Protein AF-A0A1B8P5K5-F1 (afdb_monomer_lite)

Structure (mmCIF, N/CA/C/O backbone):
data_AF-A0A1B8P5K5-F1
#
_entry.id   AF-A0A1B8P5K5-F1
#
loop_
_atom_site.group_PDB
_atom_site.id
_atom_site.type_symbol
_atom_site.label_atom_id
_atom_site.label_alt_id
_atom_site.label_comp_id
_atom_site.label_asym_id
_atom_site.label_entity_id
_atom_site.label_seq_id
_atom_site.pdbx_PDB_ins_code
_atom_site.Cartn_x
_atom_site.Cartn_y
_atom_site.Cartn_z
_atom_site.occupancy
_atom_site.B_iso_or_equiv
_atom_site.auth_seq_id
_atom_site.auth_comp_id
_atom_site.auth_asym_id
_atom_site.auth_atom_id
_atom_site.pdbx_PDB_model_num
ATOM 1 N N . MET A 1 1 ? 10.965 11.030 -23.828 1.00 42.84 1 MET A N 1
ATOM 2 C CA . MET A 1 1 ? 12.343 11.255 -23.326 1.00 42.84 1 MET A CA 1
ATOM 3 C C . MET A 1 1 ? 12.368 11.739 -21.861 1.00 42.84 1 MET A C 1
ATOM 5 O O . MET A 1 1 ? 13.246 12.505 -21.506 1.00 42.84 1 MET A O 1
ATOM 9 N N . LEU A 1 2 ? 11.453 11.291 -20.982 1.00 47.81 2 LEU A N 1
ATOM 10 C CA . LEU A 1 2 ? 11.391 11.723 -19.564 1.00 47.81 2 LEU A CA 1
ATOM 11 C C . LEU A 1 2 ? 11.764 10.615 -18.556 1.00 47.81 2 LEU A C 1
ATOM 13 O O . LEU A 1 2 ? 11.571 10.790 -17.361 1.00 47.81 2 LEU A O 1
ATOM 17 N N . TRP A 1 3 ? 12.292 9.477 -19.017 1.00 56.47 3 TRP A N 1
ATOM 18 C CA . TRP A 1 3 ? 12.615 8.328 -18.156 1.00 56.47 3 TRP A CA 1
ATO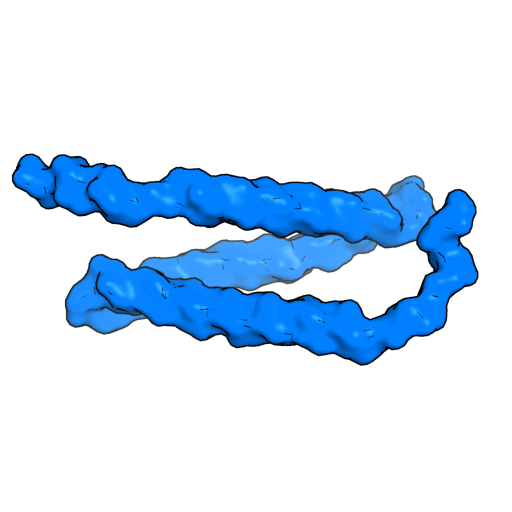M 19 C C . TRP A 1 3 ? 14.122 8.115 -17.921 1.00 56.47 3 TRP A C 1
ATOM 21 O O . TRP A 1 3 ? 14.505 7.290 -17.101 1.00 56.47 3 TRP A O 1
ATOM 31 N N . HIS A 1 4 ? 14.990 8.864 -18.609 1.00 53.50 4 HIS A N 1
ATOM 32 C CA . HIS A 1 4 ? 16.438 8.613 -18.627 1.00 53.50 4 HIS A CA 1
ATOM 33 C C . HIS A 1 4 ? 17.264 9.384 -17.587 1.00 53.50 4 HIS A C 1
ATOM 35 O O . HIS A 1 4 ? 18.484 9.264 -17.587 1.00 53.50 4 HIS A O 1
ATOM 41 N N . THR A 1 5 ? 16.645 10.140 -16.682 1.00 57.81 5 THR A N 1
ATOM 42 C CA . THR A 1 5 ? 17.371 10.822 -15.595 1.00 57.81 5 THR A CA 1
ATOM 43 C C . THR A 1 5 ? 16.835 10.376 -14.234 1.00 57.81 5 THR A C 1
ATOM 45 O O . THR A 1 5 ? 15.964 11.050 -13.678 1.00 57.81 5 THR A O 1
ATOM 48 N N . PRO A 1 6 ? 17.321 9.249 -13.675 1.00 57.91 6 PRO A N 1
ATOM 49 C CA . PRO A 1 6 ? 16.876 8.743 -12.381 1.00 57.91 6 PRO A CA 1
ATOM 50 C C . PRO A 1 6 ? 17.629 9.355 -11.183 1.00 57.91 6 PRO A C 1
ATOM 52 O O . PRO A 1 6 ? 17.625 8.770 -10.107 1.00 57.91 6 PRO A O 1
ATOM 55 N N . ASP A 1 7 ? 18.211 10.552 -11.313 1.00 59.25 7 ASP A N 1
ATOM 56 C CA . ASP A 1 7 ? 18.905 11.240 -10.205 1.00 59.25 7 ASP A CA 1
ATOM 57 C C . ASP A 1 7 ? 17.976 12.162 -9.391 1.00 59.25 7 ASP A C 1
ATOM 59 O O . ASP A 1 7 ? 18.409 13.037 -8.638 1.00 59.25 7 ASP A O 1
ATOM 63 N N . SER A 1 8 ? 16.662 11.964 -9.517 1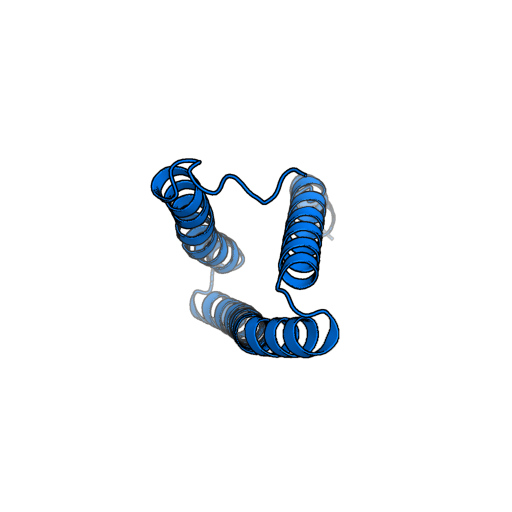.00 61.44 8 SER A N 1
ATOM 64 C CA . SER A 1 8 ? 15.685 12.584 -8.623 1.00 61.44 8 SER A CA 1
ATOM 65 C C . SER A 1 8 ? 15.764 11.863 -7.282 1.00 61.44 8 SER A C 1
ATOM 67 O O . SER A 1 8 ? 15.224 10.768 -7.174 1.00 61.44 8 SER A O 1
ATOM 69 N N . SER A 1 9 ? 16.480 12.450 -6.311 1.00 72.69 9 SER A N 1
ATOM 70 C CA . SER A 1 9 ? 16.707 11.956 -4.938 1.00 72.69 9 SER A CA 1
ATOM 71 C C . SER A 1 9 ? 15.821 10.752 -4.569 1.00 72.69 9 SER A C 1
ATOM 73 O O . SER A 1 9 ? 14.678 10.946 -4.137 1.00 72.69 9 SER A O 1
ATOM 75 N N . PRO A 1 10 ? 16.296 9.503 -4.759 1.00 79.00 10 PRO A N 1
ATOM 76 C CA . PRO A 1 10 ? 15.469 8.309 -4.565 1.00 79.00 10 PRO A CA 1
ATOM 77 C C . PRO A 1 10 ? 14.915 8.245 -3.140 1.00 79.00 10 PRO A C 1
ATOM 79 O O . PRO A 1 10 ? 13.799 7.772 -2.924 1.00 79.00 10 PRO A O 1
ATOM 82 N N . TRP A 1 11 ? 15.657 8.816 -2.188 1.00 85.12 11 TRP A N 1
ATOM 83 C CA . TRP A 1 11 ? 15.261 9.014 -0.801 1.00 85.12 11 TRP A CA 1
ATOM 84 C C . TRP A 1 11 ? 13.999 9.853 -0.647 1.00 85.12 11 TRP A C 1
ATOM 86 O O . TRP A 1 11 ? 13.154 9.514 0.171 1.00 85.12 11 TRP A O 1
ATOM 96 N N . PHE A 1 12 ? 13.826 10.921 -1.427 1.00 84.19 12 PHE A N 1
ATOM 97 C CA . PHE A 1 12 ? 12.640 11.771 -1.333 1.00 84.19 12 PHE A CA 1
ATOM 98 C C . PHE A 1 12 ? 11.372 11.004 -1.718 1.00 84.19 12 PHE A C 1
ATOM 100 O O . PHE A 1 12 ? 10.400 10.985 -0.964 1.00 84.19 12 PHE A O 1
ATOM 107 N N . ILE A 1 13 ? 11.405 10.309 -2.859 1.00 83.44 13 ILE A N 1
ATOM 108 C CA . ILE A 1 13 ? 10.257 9.550 -3.371 1.00 83.44 13 ILE A CA 1
ATOM 109 C C . ILE A 1 13 ? 9.948 8.357 -2.458 1.00 83.44 13 ILE A C 1
ATOM 111 O O . ILE A 1 13 ? 8.792 8.146 -2.095 1.00 83.44 13 ILE A O 1
ATOM 115 N N . THR A 1 14 ? 10.967 7.603 -2.035 1.00 85.75 14 THR A N 1
ATOM 116 C CA . THR A 1 14 ? 10.768 6.475 -1.106 1.00 85.75 14 THR A CA 1
ATOM 117 C C . THR A 1 14 ? 10.313 6.924 0.276 1.00 85.75 14 THR A C 1
ATOM 119 O O . THR A 1 14 ? 9.481 6.246 0.870 1.00 85.75 14 THR A O 1
ATOM 122 N N . THR A 1 15 ? 10.769 8.077 0.772 1.00 89.06 15 THR A N 1
ATOM 123 C CA . THR A 1 15 ? 10.277 8.645 2.038 1.00 89.06 15 THR A CA 1
ATOM 124 C C . THR A 1 15 ? 8.815 9.053 1.918 1.00 89.06 15 THR A C 1
ATOM 126 O O . THR A 1 15 ? 8.019 8.715 2.788 1.00 89.06 15 THR A O 1
ATOM 129 N N . LEU A 1 16 ? 8.431 9.729 0.832 1.00 86.62 16 LEU A N 1
ATOM 130 C CA . LEU A 1 16 ? 7.043 10.131 0.608 1.00 86.62 16 LEU A CA 1
ATOM 131 C C . LEU A 1 16 ? 6.112 8.912 0.506 1.00 86.62 16 LEU A C 1
ATOM 133 O O . LEU A 1 16 ? 5.059 8.882 1.144 1.00 86.62 16 LEU A O 1
ATOM 137 N N . 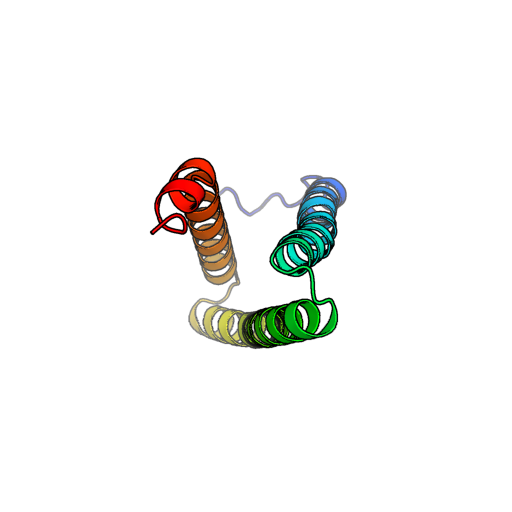LEU A 1 17 ? 6.531 7.880 -0.234 1.00 84.94 17 LEU A N 1
ATOM 138 C CA . LEU A 1 17 ? 5.826 6.599 -0.294 1.00 84.94 17 LEU A CA 1
ATOM 139 C C . LEU A 1 17 ? 5.767 5.920 1.078 1.00 84.94 17 LEU A C 1
ATOM 141 O O . LEU A 1 17 ? 4.712 5.425 1.463 1.00 84.94 17 LEU A O 1
ATOM 145 N N . GLY A 1 18 ? 6.868 5.928 1.831 1.00 86.75 18 GLY A N 1
ATOM 146 C CA . GLY A 1 18 ? 6.955 5.349 3.170 1.00 86.75 18 GLY A CA 1
ATOM 147 C C . GLY A 1 18 ? 6.025 6.028 4.173 1.00 86.75 18 GLY A C 1
ATOM 148 O O . GLY A 1 18 ? 5.358 5.341 4.939 1.00 86.75 18 GLY A O 1
ATOM 149 N N . ILE A 1 19 ? 5.910 7.357 4.128 1.00 88.38 19 ILE A N 1
ATOM 150 C CA . ILE A 1 19 ? 4.963 8.118 4.954 1.00 88.38 19 ILE A CA 1
ATOM 151 C C . ILE A 1 19 ? 3.523 7.759 4.578 1.00 88.38 19 ILE A C 1
ATOM 153 O O . ILE A 1 19 ? 2.710 7.493 5.461 1.00 88.38 19 ILE A O 1
ATOM 157 N N . GLY A 1 20 ? 3.206 7.711 3.280 1.00 84.12 20 GLY A N 1
ATOM 158 C CA . GLY A 1 20 ? 1.871 7.344 2.808 1.00 84.12 20 GLY A CA 1
ATOM 159 C C . GLY A 1 20 ? 1.476 5.927 3.229 1.00 84.12 20 GLY A C 1
ATOM 160 O O . GLY A 1 20 ? 0.439 5.733 3.859 1.00 84.12 20 GLY A O 1
ATOM 161 N N . LEU A 1 21 ? 2.328 4.941 2.942 1.00 82.56 21 LEU A N 1
ATOM 162 C CA . LEU A 1 21 ? 2.093 3.536 3.285 1.00 82.56 21 LEU A CA 1
ATOM 163 C C . LEU A 1 21 ? 2.070 3.308 4.804 1.00 82.56 21 LEU A C 1
ATOM 165 O O . LEU A 1 21 ? 1.188 2.616 5.309 1.00 82.56 21 LEU A O 1
ATOM 169 N N . GLY A 1 22 ? 3.009 3.913 5.534 1.00 85.00 22 GLY A N 1
ATOM 170 C CA . GLY A 1 22 ? 3.130 3.779 6.985 1.00 85.00 22 GLY A CA 1
ATOM 171 C C . GLY A 1 22 ? 2.019 4.485 7.759 1.00 85.00 22 GLY A C 1
ATOM 172 O O . GLY A 1 22 ? 1.654 4.023 8.834 1.00 85.00 22 GLY A O 1
ATOM 173 N N . GLY A 1 23 ? 1.460 5.573 7.221 1.00 86.00 23 GLY A N 1
ATOM 174 C CA . GLY A 1 23 ? 0.341 6.295 7.825 1.00 86.00 23 GLY A CA 1
ATOM 175 C C . GLY A 1 23 ? -1.017 5.658 7.530 1.00 86.00 23 GLY A C 1
ATOM 176 O O . GLY A 1 23 ? -1.834 5.514 8.437 1.00 86.00 23 GLY A O 1
ATOM 177 N N . LEU A 1 24 ? -1.260 5.236 6.284 1.00 84.19 24 LEU A N 1
ATOM 178 C CA . LEU A 1 24 ? -2.553 4.671 5.873 1.00 84.19 24 LEU A CA 1
ATOM 179 C C . LEU A 1 24 ? -2.906 3.386 6.628 1.00 84.19 24 LEU A C 1
ATOM 181 O O . LEU A 1 24 ? -4.071 3.176 6.949 1.00 84.19 24 LEU A O 1
ATOM 185 N N . PHE A 1 25 ? -1.911 2.560 6.944 1.00 84.62 25 PHE A N 1
ATOM 186 C CA . PHE A 1 25 ? -2.111 1.293 7.640 1.00 84.62 25 PHE A CA 1
ATOM 187 C C . PHE A 1 25 ? -2.716 1.437 9.056 1.00 84.62 25 PHE A C 1
ATOM 189 O O . PHE A 1 25 ? -3.783 0.880 9.310 1.00 84.62 25 PHE A O 1
ATOM 196 N N . PRO A 1 26 ? -2.117 2.181 10.007 1.00 86.50 26 PRO A N 1
ATOM 197 C CA . PRO A 1 26 ? -2.726 2.380 11.319 1.00 86.50 26 PRO A CA 1
ATOM 198 C C . PRO A 1 26 ? -4.035 3.175 11.236 1.00 86.50 26 PRO A C 1
ATOM 200 O O . PRO A 1 26 ? -4.956 2.886 11.995 1.00 86.50 26 PRO A O 1
ATOM 203 N N . LEU A 1 27 ? -4.161 4.125 10.301 1.00 87.19 27 LEU A N 1
ATOM 204 C CA . LEU A 1 27 ? -5.415 4.851 10.068 1.00 87.19 27 LEU A CA 1
ATOM 205 C C . LEU A 1 27 ? -6.555 3.906 9.662 1.00 87.19 27 LEU A C 1
ATOM 207 O O . LEU A 1 27 ? -7.651 4.023 10.205 1.00 87.19 27 LEU A O 1
ATOM 211 N N . SER A 1 28 ? -6.310 2.938 8.772 1.00 82.75 28 SER A N 1
ATOM 212 C CA . SER A 1 28 ? -7.336 1.965 8.375 1.00 82.75 28 SER A CA 1
ATOM 213 C C . SER A 1 28 ? -7.727 1.026 9.517 1.00 82.75 28 SER A C 1
ATOM 215 O O . SER A 1 28 ? -8.902 0.674 9.636 1.00 82.75 28 SER A O 1
ATOM 217 N N . LEU A 1 29 ? -6.772 0.654 10.379 1.00 85.31 29 LEU A N 1
ATOM 218 C CA . LEU A 1 29 ? -7.059 -0.114 11.594 1.00 85.31 29 LEU A CA 1
ATOM 219 C C . LEU A 1 29 ? -7.927 0.696 12.563 1.00 85.31 29 LEU A C 1
ATOM 221 O O . LEU A 1 29 ? -8.960 0.202 12.998 1.00 85.31 29 LEU A O 1
ATOM 225 N N . ILE A 1 30 ? -7.561 1.948 12.854 1.00 87.19 30 ILE A N 1
ATOM 226 C CA . ILE A 1 30 ? -8.325 2.822 13.758 1.00 87.19 30 ILE A CA 1
ATOM 227 C C . ILE A 1 30 ? -9.754 3.017 13.243 1.00 87.19 30 ILE A C 1
ATOM 229 O O . ILE A 1 30 ? -10.695 2.804 13.997 1.00 87.19 30 ILE A O 1
ATOM 233 N N . VAL A 1 31 ? -9.931 3.352 11.961 1.00 83.94 31 VAL A N 1
ATOM 234 C CA . VAL A 1 31 ? -11.260 3.579 11.358 1.00 83.94 31 VAL A CA 1
ATOM 235 C C . VAL A 1 31 ? -12.142 2.326 11.399 1.00 83.94 31 VAL A C 1
ATOM 237 O O . VAL A 1 31 ? -13.354 2.430 11.599 1.00 83.94 31 VAL A O 1
ATOM 240 N N . SER A 1 32 ? -11.552 1.142 11.214 1.00 81.06 32 SER A N 1
ATOM 241 C CA . SER A 1 32 ? -12.291 -0.126 11.282 1.00 81.06 32 SER A CA 1
ATOM 242 C C . SER A 1 32 ? -12.644 -0.500 12.722 1.00 81.06 32 SER A C 1
ATOM 244 O O . SER A 1 32 ? -13.739 -0.994 12.980 1.00 81.06 32 SER A O 1
ATOM 246 N N . MET A 1 33 ? -11.745 -0.227 13.673 1.00 81.69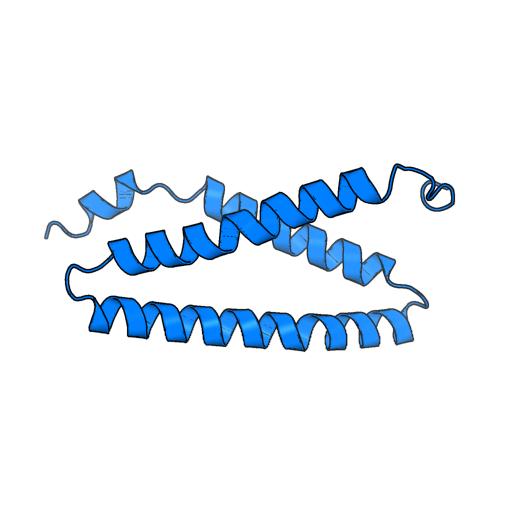 33 MET A N 1
ATOM 247 C CA . MET A 1 33 ? -11.985 -0.472 15.095 1.00 81.69 33 MET A CA 1
ATOM 248 C C . MET A 1 33 ? -13.016 0.491 15.700 1.00 81.69 33 MET A C 1
ATOM 250 O O . MET A 1 33 ? -13.777 0.088 16.571 1.00 81.69 33 MET A O 1
ATOM 254 N N . ASP A 1 34 ? -13.078 1.733 15.217 1.00 82.94 34 ASP A N 1
ATOM 255 C CA . ASP A 1 34 ? -14.013 2.763 15.695 1.00 82.94 34 ASP A CA 1
ATOM 256 C C . ASP A 1 34 ? -15.473 2.506 15.261 1.00 82.94 34 ASP A C 1
ATOM 258 O O . ASP A 1 34 ? -16.408 3.102 15.787 1.00 82.94 34 ASP A O 1
ATOM 262 N N . HIS A 1 35 ? -15.702 1.581 14.320 1.00 73.75 35 HIS A N 1
ATOM 263 C CA . HIS A 1 35 ? -17.036 1.288 13.785 1.00 73.75 35 HIS A CA 1
ATOM 264 C C . HIS A 1 35 ? -17.966 0.533 14.749 1.00 73.75 35 HIS A C 1
ATOM 266 O O . HIS A 1 35 ? -19.181 0.555 14.548 1.00 73.75 35 HIS A O 1
ATOM 272 N N . HIS A 1 36 ? -17.443 -0.163 15.765 1.00 71.75 36 HIS A N 1
ATOM 273 C CA . HIS A 1 36 ? -18.263 -0.950 16.689 1.00 71.75 36 HIS A CA 1
ATOM 274 C C . HIS A 1 36 ? -17.706 -0.905 18.122 1.00 71.75 36 HIS A C 1
ATOM 276 O O . HIS A 1 36 ? -16.514 -1.122 18.313 1.00 71.75 36 HIS A O 1
ATOM 282 N N . PRO A 1 37 ? -18.557 -0.732 19.156 1.00 72.25 37 PRO A N 1
ATOM 283 C CA . PRO A 1 37 ? -18.110 -0.751 20.553 1.00 72.25 37 PRO A CA 1
ATOM 284 C C . PRO A 1 37 ? -17.634 -2.135 21.030 1.00 72.25 37 PRO A C 1
ATOM 286 O O . PRO A 1 37 ? -16.993 -2.238 22.072 1.00 72.25 37 PRO A O 1
ATOM 289 N N . ASP A 1 38 ? -17.952 -3.201 20.286 1.00 84.56 38 ASP A N 1
ATOM 290 C CA . ASP A 1 38 ? -17.463 -4.556 20.542 1.00 84.56 38 ASP A CA 1
ATOM 291 C C . ASP A 1 38 ? -16.125 -4.777 19.822 1.00 84.56 38 ASP A C 1
ATOM 293 O O . ASP A 1 38 ? -16.075 -4.951 18.599 1.00 84.56 38 ASP A O 1
ATOM 297 N N . ALA A 1 39 ? -15.046 -4.795 20.606 1.00 82.88 39 ALA A N 1
ATOM 298 C CA . ALA A 1 39 ? -13.682 -4.951 20.115 1.00 82.88 39 ALA A CA 1
ATOM 299 C C . ALA A 1 39 ? -13.463 -6.255 19.329 1.00 82.88 39 ALA A C 1
ATOM 301 O O . ALA A 1 39 ? -12.665 -6.271 18.392 1.00 82.88 39 ALA A O 1
ATOM 302 N N . GLN A 1 40 ? -14.171 -7.339 19.669 1.00 84.69 40 GLN A N 1
ATOM 303 C CA . GLN A 1 40 ? -14.002 -8.620 18.984 1.00 84.69 40 GLN A CA 1
ATOM 304 C C . GLN A 1 40 ? -14.572 -8.557 17.565 1.00 84.69 40 GLN A C 1
ATOM 306 O O . GLN A 1 40 ? -13.888 -8.900 16.603 1.00 84.69 40 GLN A O 1
ATOM 311 N N . ARG A 1 41 ? -15.788 -8.021 17.413 1.00 82.50 41 ARG A N 1
ATOM 312 C CA . ARG A 1 41 ? -16.429 -7.860 16.096 1.00 82.50 41 ARG A CA 1
ATOM 313 C C . ARG A 1 41 ? -15.681 -6.880 15.200 1.00 82.50 41 ARG A C 1
ATOM 315 O O . ARG A 1 41 ? -15.548 -7.119 14.002 1.00 82.50 41 ARG A O 1
ATOM 322 N N . ALA A 1 42 ? -15.183 -5.786 15.772 1.00 85.69 42 ALA A N 1
ATOM 323 C CA . ALA A 1 42 ? -14.382 -4.822 15.029 1.00 85.69 42 ALA A CA 1
ATOM 324 C C . ALA A 1 42 ? -13.050 -5.445 14.558 1.00 85.69 42 ALA A C 1
ATOM 326 O O . ALA A 1 42 ? -12.610 -5.206 13.430 1.00 85.69 42 ALA A O 1
ATOM 327 N N . GLY A 1 43 ? -12.456 -6.316 15.382 1.00 86.88 43 GLY A N 1
ATOM 328 C CA . GLY A 1 43 ? -11.301 -7.138 15.025 1.00 86.88 43 GLY A CA 1
ATOM 329 C C . GLY A 1 43 ? -11.572 -8.096 13.861 1.00 86.88 43 GLY A C 1
ATOM 330 O O . GLY A 1 43 ? -10.780 -8.130 12.921 1.00 86.88 43 GLY A O 1
ATOM 331 N N . ASP A 1 44 ? -12.700 -8.810 13.866 1.00 88.44 44 ASP A N 1
ATOM 332 C CA . ASP A 1 44 ? -13.062 -9.758 12.799 1.00 88.44 44 ASP A CA 1
ATOM 333 C C . ASP A 1 44 ? -13.233 -9.065 11.435 1.00 88.44 44 ASP A C 1
ATOM 335 O O . ASP A 1 44 ? -12.684 -9.514 10.424 1.00 88.44 44 ASP A O 1
ATOM 339 N N . ILE A 1 45 ? -13.937 -7.926 11.399 1.00 86.88 45 ILE A N 1
ATOM 340 C CA . ILE A 1 45 ? -14.121 -7.124 10.174 1.00 86.88 45 ILE A CA 1
ATOM 341 C C . ILE A 1 45 ? -12.769 -6.611 9.667 1.00 86.88 45 ILE A C 1
ATOM 343 O O . ILE A 1 45 ? -12.472 -6.687 8.471 1.00 86.88 45 ILE A O 1
ATOM 347 N N . THR A 1 46 ? -11.926 -6.139 10.586 1.00 88.88 46 THR A N 1
ATOM 348 C CA . THR A 1 46 ? -10.573 -5.682 10.269 1.00 88.88 46 THR A CA 1
ATOM 349 C C . THR A 1 46 ? -9.732 -6.825 9.698 1.00 88.88 46 THR A C 1
ATOM 351 O O . THR A 1 46 ? -9.067 -6.645 8.682 1.00 88.88 46 THR A O 1
ATOM 354 N N . ALA A 1 47 ? -9.789 -8.023 10.281 1.00 90.44 47 ALA A N 1
ATOM 355 C CA . ALA A 1 47 ? -9.043 -9.185 9.805 1.00 90.44 47 ALA A CA 1
ATOM 356 C C . ALA A 1 47 ? -9.450 -9.598 8.381 1.00 90.44 47 ALA A C 1
ATOM 358 O O . ALA A 1 47 ? -8.579 -9.885 7.559 1.00 90.44 47 ALA A O 1
ATOM 359 N N . ILE A 1 48 ? -10.748 -9.565 8.056 1.00 91.38 48 ILE A N 1
ATOM 360 C CA . ILE A 1 48 ? -11.248 -9.834 6.698 1.00 91.38 48 ILE A CA 1
ATOM 361 C C . ILE A 1 48 ? -10.726 -8.783 5.710 1.00 91.38 48 ILE A C 1
ATOM 363 O O . ILE A 1 48 ? -10.199 -9.138 4.652 1.00 91.38 48 ILE A O 1
ATOM 367 N N . ALA A 1 49 ? -10.827 -7.497 6.062 1.00 89.69 49 ALA A N 1
ATOM 368 C CA . ALA A 1 49 ? -10.349 -6.401 5.221 1.00 89.69 49 ALA A CA 1
ATOM 369 C C . ALA A 1 49 ? -8.839 -6.511 4.946 1.00 89.69 49 ALA A C 1
ATOM 371 O O . ALA A 1 49 ? -8.399 -6.400 3.800 1.00 89.69 49 ALA A O 1
ATOM 372 N N . GLN A 1 50 ? -8.050 -6.814 5.97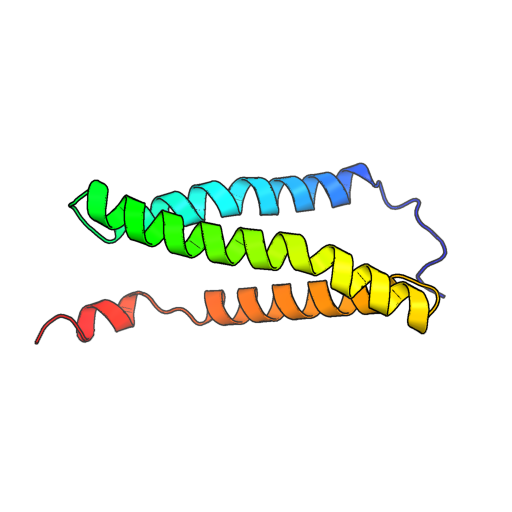9 1.00 90.44 50 GLN A N 1
ATOM 373 C CA . GLN A 1 50 ? -6.604 -6.998 5.863 1.00 90.44 50 GLN A CA 1
ATOM 374 C C . GLN A 1 50 ? -6.251 -8.257 5.072 1.00 90.44 50 GLN A C 1
ATOM 376 O O . GLN A 1 50 ? -5.365 -8.210 4.223 1.00 90.44 50 GLN A O 1
ATOM 381 N N . GLY A 1 51 ? -6.958 -9.367 5.289 1.00 92.62 51 GLY A N 1
ATOM 382 C CA . GLY A 1 51 ? -6.765 -10.597 4.523 1.00 92.62 51 GLY A CA 1
ATOM 383 C C . GLY A 1 51 ? -6.974 -10.374 3.024 1.00 92.62 51 GLY A C 1
ATOM 384 O O . GLY A 1 51 ? -6.141 -10.789 2.215 1.00 92.62 51 GLY A O 1
ATOM 385 N N . ALA A 1 52 ? -8.028 -9.645 2.648 1.00 92.44 52 ALA A N 1
ATOM 386 C CA . ALA A 1 52 ? -8.270 -9.259 1.259 1.00 92.44 52 ALA A CA 1
ATOM 387 C C . ALA A 1 52 ? -7.173 -8.320 0.725 1.00 92.44 52 ALA A C 1
ATOM 389 O O . ALA A 1 52 ? -6.614 -8.568 -0.346 1.00 92.44 52 ALA A O 1
ATOM 390 N N . GLY A 1 53 ? -6.817 -7.281 1.488 1.00 91.00 53 GLY A N 1
ATOM 391 C CA . GLY A 1 53 ? -5.783 -6.314 1.118 1.00 91.00 53 GLY A CA 1
ATOM 392 C C . GLY A 1 53 ? -4.410 -6.953 0.895 1.00 91.00 53 GLY A C 1
ATOM 393 O O . GLY A 1 53 ? -3.775 -6.709 -0.130 1.00 91.00 53 GLY A O 1
ATOM 394 N N . TYR A 1 54 ? -3.971 -7.830 1.799 1.00 92.06 54 TYR A N 1
ATOM 395 C CA . TYR A 1 54 ? -2.708 -8.556 1.660 1.00 92.06 54 TYR A CA 1
ATOM 396 C C . TYR A 1 54 ? -2.730 -9.558 0.510 1.00 92.06 54 TYR A C 1
ATOM 398 O O . TYR A 1 54 ? -1.727 -9.687 -0.190 1.00 92.06 54 TYR A O 1
ATOM 406 N N . SER A 1 55 ? -3.861 -10.225 0.267 1.00 95.50 55 SER A N 1
ATOM 407 C CA . SER A 1 55 ? -4.006 -11.127 -0.882 1.00 95.50 55 SER A CA 1
ATOM 408 C C . SER A 1 55 ? -3.837 -10.367 -2.200 1.00 95.50 55 SER A C 1
ATOM 410 O O . SER A 1 55 ? -3.066 -10.784 -3.063 1.00 95.50 55 SER A O 1
ATOM 412 N N . LEU A 1 56 ? -4.482 -9.203 -2.336 1.00 91.50 56 LEU A N 1
ATOM 413 C CA . LEU A 1 56 ? -4.298 -8.319 -3.492 1.00 91.50 56 LEU A CA 1
ATOM 414 C C . LEU A 1 56 ? -2.853 -7.808 -3.593 1.00 91.50 56 LEU A C 1
ATOM 416 O O . LEU A 1 56 ? -2.261 -7.821 -4.675 1.00 91.50 56 LEU A O 1
ATOM 420 N N . GLY A 1 57 ? -2.259 -7.409 -2.466 1.00 91.56 57 GLY A N 1
ATOM 421 C CA . GLY A 1 57 ? -0.865 -6.977 -2.388 1.00 91.56 57 GLY A CA 1
ATOM 422 C C . GLY A 1 57 ? 0.123 -8.053 -2.849 1.00 91.56 57 GLY A C 1
ATOM 423 O O . GLY A 1 57 ? 1.066 -7.739 -3.566 1.00 91.56 57 GLY A O 1
ATOM 424 N N . ALA A 1 58 ? -0.122 -9.322 -2.518 1.00 94.25 58 ALA A N 1
ATOM 425 C CA . ALA A 1 58 ? 0.700 -10.454 -2.947 1.00 94.25 58 ALA A CA 1
ATOM 426 C C . ALA A 1 58 ? 0.524 -10.801 -4.437 1.00 94.25 58 ALA A C 1
ATOM 428 O O . ALA A 1 58 ? 1.481 -11.211 -5.094 1.00 94.25 58 ALA A O 1
ATOM 429 N N . LEU A 1 59 ? -0.676 -10.607 -4.994 1.00 95.62 59 LEU A N 1
ATOM 430 C CA . LEU A 1 59 ? -0.940 -10.808 -6.425 1.00 95.62 59 LEU A CA 1
ATOM 431 C C . LEU A 1 59 ? -0.345 -9.697 -7.298 1.00 95.62 59 LEU A C 1
ATOM 433 O O . LEU A 1 59 ? -0.011 -9.922 -8.460 1.00 95.62 59 LEU A O 1
ATOM 437 N N . THR A 1 60 ? -0.185 -8.499 -6.745 1.00 93.19 60 THR A N 1
ATOM 438 C CA . THR A 1 60 ? 0.264 -7.320 -7.489 1.00 93.19 60 THR A CA 1
ATOM 439 C C . THR A 1 60 ? 1.646 -7.511 -8.154 1.00 93.19 60 THR A C 1
ATOM 441 O O . THR A 1 60 ? 1.749 -7.255 -9.356 1.00 93.19 60 THR A O 1
ATOM 444 N N . PRO A 1 61 ? 2.696 -8.024 -7.473 1.00 94.12 61 PRO A N 1
ATOM 445 C CA . PRO A 1 61 ? 3.979 -8.343 -8.107 1.00 94.12 61 PRO A CA 1
ATOM 446 C C . PRO A 1 61 ? 3.892 -9.398 -9.213 1.00 94.12 61 PRO A C 1
ATOM 448 O O . PRO A 1 61 ? 4.612 -9.286 -10.202 1.00 94.12 61 PRO A O 1
ATOM 451 N N . LEU A 1 62 ? 3.014 -10.400 -9.076 1.00 95.69 62 LEU A N 1
ATOM 452 C CA . LEU A 1 62 ? 2.804 -11.420 -10.112 1.00 95.69 62 LEU A CA 1
ATOM 453 C C . LEU A 1 62 ? 2.251 -10.786 -11.390 1.00 95.69 62 LEU A C 1
ATOM 455 O O . LEU A 1 62 ? 2.787 -11.011 -12.473 1.00 95.69 62 LEU A O 1
ATOM 459 N N . ILE A 1 63 ? 1.229 -9.938 -11.257 1.00 95.50 63 ILE A N 1
ATOM 460 C CA . ILE A 1 63 ? 0.650 -9.198 -12.385 1.00 95.50 63 ILE A CA 1
ATOM 461 C C . ILE A 1 63 ? 1.703 -8.272 -13.006 1.00 95.50 63 ILE A C 1
ATOM 463 O O . ILE A 1 63 ? 1.867 -8.255 -14.224 1.00 95.50 63 ILE A O 1
ATOM 467 N N . ALA A 1 64 ? 2.459 -7.542 -12.183 1.00 94.44 64 ALA A N 1
ATOM 468 C CA . ALA A 1 64 ? 3.532 -6.670 -12.654 1.00 94.44 64 ALA A CA 1
ATOM 469 C C . ALA A 1 64 ? 4.639 -7.442 -13.396 1.00 94.44 64 ALA A C 1
ATOM 471 O O . ALA A 1 64 ? 5.163 -6.944 -14.392 1.00 94.44 64 ALA A O 1
ATOM 472 N N . GLY A 1 65 ? 4.965 -8.657 -12.946 1.00 95.62 65 GLY A N 1
ATOM 473 C CA . GLY A 1 65 ? 5.891 -9.567 -13.620 1.00 95.62 65 GLY A CA 1
ATOM 474 C C . GLY A 1 65 ? 5.385 -9.985 -14.999 1.00 95.62 65 GLY A C 1
ATOM 475 O O . GLY A 1 65 ? 6.090 -9.800 -15.983 1.00 95.62 65 GLY A O 1
ATOM 476 N N . VAL A 1 66 ? 4.128 -10.428 -15.095 1.00 96.50 66 VAL A N 1
ATOM 477 C CA . VAL A 1 66 ? 3.497 -10.788 -16.380 1.00 96.50 66 VAL A CA 1
ATOM 478 C C . VAL A 1 66 ? 3.455 -9.599 -17.346 1.00 96.50 66 VAL A C 1
ATOM 480 O O . VAL A 1 66 ? 3.712 -9.759 -18.538 1.00 96.50 66 VAL A O 1
ATOM 483 N N . ILE A 1 67 ? 3.158 -8.396 -16.846 1.00 95.25 67 ILE A N 1
ATOM 484 C CA . ILE A 1 67 ? 3.200 -7.161 -17.641 1.00 95.25 67 ILE A CA 1
ATOM 485 C C . ILE A 1 67 ? 4.626 -6.904 -18.140 1.00 95.25 67 ILE A C 1
ATOM 487 O O . ILE A 1 67 ? 4.825 -6.622 -19.321 1.00 95.25 67 ILE A O 1
ATOM 491 N N . ARG A 1 68 ? 5.634 -7.036 -17.275 1.00 94.62 68 ARG A N 1
ATOM 492 C CA . ARG A 1 68 ? 7.032 -6.873 -17.680 1.00 94.62 68 ARG A CA 1
ATOM 493 C C . ARG A 1 68 ? 7.434 -7.867 -18.759 1.00 94.62 68 ARG A C 1
ATOM 495 O O . ARG A 1 68 ? 8.097 -7.461 -19.708 1.00 94.62 68 ARG A O 1
ATOM 502 N N . ASP A 1 69 ? 7.042 -9.127 -18.626 1.00 96.25 69 ASP A N 1
ATOM 503 C CA . ASP A 1 69 ? 7.419 -10.172 -19.577 1.00 96.25 69 ASP A CA 1
ATOM 504 C C . ASP A 1 69 ? 6.831 -9.907 -20.972 1.00 96.25 69 ASP A C 1
ATOM 506 O O . ASP A 1 69 ? 7.477 -10.191 -21.978 1.00 96.25 69 ASP A O 1
ATOM 510 N N . GLN A 1 70 ? 5.641 -9.299 -21.048 1.00 95.06 70 GLN A N 1
ATOM 511 C CA . GLN A 1 70 ? 4.991 -8.946 -22.315 1.00 95.06 70 GLN A CA 1
ATOM 512 C C . GLN A 1 70 ? 5.497 -7.630 -22.922 1.00 95.06 70 GLN A C 1
ATOM 514 O O . GLN A 1 70 ? 5.641 -7.531 -24.139 1.00 95.06 70 GLN A O 1
ATOM 519 N N . PHE A 1 71 ? 5.751 -6.611 -22.095 1.00 92.00 71 PHE A N 1
ATOM 520 C CA . PHE A 1 71 ? 6.047 -5.247 -22.557 1.00 92.00 71 PHE A CA 1
ATOM 521 C C . PHE A 1 71 ? 7.521 -4.841 -22.408 1.00 92.00 71 PHE A C 1
ATOM 523 O O . PHE A 1 71 ? 7.890 -3.721 -22.752 1.00 92.00 71 PHE A O 1
ATOM 530 N N . GLY A 1 72 ? 8.376 -5.726 -21.890 1.00 90.50 72 GLY A N 1
ATOM 531 C CA . GLY A 1 72 ? 9.817 -5.505 -21.731 1.00 90.50 72 GLY A CA 1
ATOM 532 C C . GLY A 1 72 ? 10.207 -4.564 -20.584 1.00 90.50 72 GLY A C 1
ATOM 533 O O . GLY A 1 72 ? 11.392 -4.299 -20.387 1.00 90.50 72 GLY A O 1
ATOM 534 N N . GLY A 1 73 ? 9.245 -4.067 -19.800 1.00 90.25 73 GLY A N 1
ATOM 535 C CA . GLY A 1 73 ? 9.490 -3.097 -18.734 1.00 90.25 73 GLY A CA 1
ATOM 536 C C . GLY A 1 73 ? 8.320 -2.943 -17.763 1.00 90.25 73 GLY A C 1
ATOM 537 O O . GLY A 1 73 ? 7.236 -3.478 -17.972 1.00 90.25 73 GLY A O 1
ATOM 538 N N . PHE A 1 74 ? 8.542 -2.195 -16.681 1.00 90.00 74 PHE A N 1
ATOM 539 C CA . PHE A 1 74 ? 7.545 -1.985 -15.622 1.00 90.00 74 PHE A CA 1
ATOM 540 C C . PHE A 1 74 ? 6.672 -0.739 -15.822 1.00 90.00 74 PHE A C 1
ATOM 542 O O . PHE A 1 74 ? 5.825 -0.462 -14.980 1.00 90.00 74 PHE A O 1
ATOM 549 N N . GLU A 1 75 ? 6.861 0.026 -16.899 1.00 91.69 75 GLU A N 1
ATOM 550 C CA . GLU A 1 75 ? 6.156 1.297 -17.137 1.00 91.69 75 GLU A CA 1
ATOM 551 C C . GLU A 1 75 ? 4.632 1.137 -17.037 1.00 91.69 75 GLU A C 1
ATOM 553 O O . GLU A 1 75 ? 3.969 1.875 -16.310 1.00 91.69 75 GLU A O 1
ATOM 558 N N . TRP A 1 76 ? 4.088 0.103 -17.684 1.00 90.81 76 TRP A N 1
ATOM 559 C CA . TRP A 1 76 ? 2.660 -0.214 -17.649 1.00 90.81 76 TRP A CA 1
ATOM 560 C C . TRP A 1 76 ? 2.180 -0.708 -16.281 1.00 90.81 76 TRP A C 1
ATOM 562 O O . TRP A 1 76 ? 1.058 -0.404 -15.880 1.00 90.81 76 TRP A O 1
ATOM 572 N N . ALA A 1 77 ? 3.031 -1.414 -15.532 1.00 93.06 77 ALA A N 1
ATOM 573 C CA . ALA A 1 77 ? 2.715 -1.832 -14.169 1.00 93.06 77 ALA A CA 1
ATOM 574 C C . ALA A 1 77 ? 2.639 -0.616 -13.228 1.00 93.06 77 ALA A C 1
ATOM 576 O O . ALA A 1 77 ? 1.679 -0.478 -12.471 1.00 93.06 77 ALA A O 1
ATOM 577 N N . TRP A 1 78 ? 3.595 0.314 -13.332 1.00 90.75 78 TRP A N 1
ATOM 578 C CA . TRP A 1 78 ? 3.589 1.573 -12.583 1.00 90.75 78 TRP A CA 1
ATOM 579 C C . TRP A 1 78 ? 2.401 2.464 -12.949 1.00 90.75 78 TRP A C 1
ATOM 581 O O . TRP A 1 78 ? 1.764 3.018 -12.055 1.00 90.75 78 TRP A O 1
ATOM 591 N N . ALA A 1 79 ? 2.058 2.567 -14.236 1.00 92.38 79 ALA A N 1
ATOM 592 C CA . ALA A 1 79 ? 0.887 3.315 -14.688 1.00 92.38 79 ALA A CA 1
ATOM 593 C C . ALA A 1 79 ? -0.420 2.725 -14.131 1.00 92.38 79 ALA A C 1
ATOM 595 O O . ALA A 1 79 ? -1.276 3.467 -13.649 1.00 92.38 79 ALA A O 1
ATOM 596 N N . GLY A 1 80 ? -0.556 1.394 -14.133 1.00 92.50 80 GLY A N 1
ATOM 597 C CA . GLY A 1 80 ? -1.707 0.705 -13.546 1.00 92.50 80 GLY A CA 1
ATOM 598 C C . GLY A 1 80 ? -1.823 0.916 -12.034 1.00 92.50 80 GLY A C 1
ATOM 599 O O . GLY A 1 80 ? -2.911 1.208 -11.531 1.00 92.50 80 GLY A O 1
ATOM 600 N N . LEU A 1 81 ? -0.701 0.841 -11.311 1.00 91.31 81 LEU A N 1
ATOM 601 C CA . LEU A 1 81 ? -0.645 1.137 -9.877 1.00 91.31 81 LEU A CA 1
ATOM 602 C C . LEU A 1 81 ? -1.049 2.584 -9.586 1.00 91.31 81 LEU A C 1
ATOM 604 O O . LEU A 1 81 ? -1.935 2.811 -8.766 1.00 91.31 81 LEU A O 1
ATOM 608 N N . ALA A 1 82 ? -0.477 3.551 -10.307 1.00 91.81 82 ALA A N 1
ATOM 609 C CA . ALA A 1 82 ? -0.818 4.964 -10.162 1.00 91.81 82 ALA A CA 1
ATOM 610 C C . ALA A 1 82 ? -2.303 5.230 -10.459 1.00 91.81 82 ALA A C 1
ATOM 612 O O . ALA A 1 82 ? -2.964 5.948 -9.707 1.00 91.81 82 ALA A O 1
ATOM 613 N N . GLY A 1 83 ? -2.849 4.612 -11.512 1.00 95.00 83 GLY A N 1
ATOM 614 C CA . GLY A 1 83 ? -4.269 4.701 -11.853 1.00 95.00 83 GLY A CA 1
ATOM 615 C C . GLY A 1 83 ? -5.174 4.128 -10.761 1.00 95.00 83 GLY A C 1
ATOM 616 O O . GLY A 1 83 ? -6.170 4.750 -10.395 1.00 95.00 83 GLY A O 1
ATOM 617 N N . THR A 1 84 ? -4.797 2.986 -10.183 1.00 92.00 84 THR A N 1
ATOM 618 C CA . THR A 1 84 ? -5.538 2.357 -9.079 1.00 92.00 84 THR A CA 1
ATOM 619 C C . THR A 1 84 ? -5.495 3.221 -7.819 1.00 92.00 84 THR A C 1
ATOM 621 O O . THR A 1 84 ? -6.534 3.475 -7.213 1.00 92.00 84 THR A O 1
ATOM 624 N N . THR A 1 85 ? -4.323 3.748 -7.450 1.00 90.38 85 THR A N 1
ATOM 625 C CA . THR A 1 85 ? -4.180 4.675 -6.317 1.00 90.38 85 THR A CA 1
ATOM 626 C C . THR A 1 85 ? -5.008 5.942 -6.519 1.00 90.38 85 THR A C 1
ATOM 628 O O . THR A 1 85 ? -5.696 6.372 -5.595 1.00 90.38 85 THR A O 1
ATOM 631 N N . LEU A 1 86 ? -5.000 6.519 -7.725 1.00 93.94 86 LEU A N 1
ATOM 632 C CA . LEU A 1 86 ? -5.812 7.690 -8.048 1.00 93.94 86 LEU A CA 1
ATOM 633 C C . LEU A 1 86 ? -7.308 7.381 -7.930 1.00 93.94 86 LEU A C 1
ATOM 635 O O . LEU A 1 86 ? -8.046 8.168 -7.343 1.00 93.94 86 LEU A O 1
ATOM 639 N N . LEU A 1 87 ? -7.755 6.228 -8.430 1.00 94.00 87 LEU A N 1
ATOM 640 C CA . LEU A 1 87 ? -9.141 5.786 -8.292 1.00 94.00 87 LEU A CA 1
ATOM 641 C C . LEU A 1 87 ? -9.547 5.658 -6.817 1.00 94.00 87 LEU A C 1
ATOM 643 O O . LEU A 1 87 ? -10.583 6.190 -6.423 1.00 94.00 87 LEU A O 1
ATOM 647 N N . MET A 1 88 ? -8.722 5.009 -5.991 1.00 89.44 88 MET A N 1
ATOM 648 C CA . MET A 1 88 ? -8.977 4.887 -4.551 1.00 89.44 88 MET A CA 1
ATOM 649 C C . MET A 1 88 ? -9.024 6.257 -3.867 1.00 89.44 88 MET A C 1
ATOM 651 O O . MET A 1 88 ? -9.922 6.504 -3.064 1.00 89.44 88 MET A O 1
ATOM 655 N N . ALA A 1 89 ? -8.118 7.173 -4.222 1.00 89.94 89 ALA A N 1
ATOM 656 C CA . ALA A 1 89 ? -8.123 8.538 -3.704 1.00 89.94 89 ALA A CA 1
ATOM 657 C C . ALA A 1 89 ? -9.401 9.294 -4.100 1.00 89.94 89 ALA A C 1
ATOM 659 O O . ALA A 1 89 ? -10.009 9.950 -3.260 1.00 89.94 89 ALA A O 1
ATOM 660 N N . LEU A 1 90 ? -9.861 9.167 -5.349 1.00 93.06 90 LEU A N 1
ATOM 661 C CA . LEU A 1 90 ? -11.113 9.778 -5.804 1.00 93.06 90 LEU A CA 1
ATOM 662 C C . LEU A 1 90 ? -12.329 9.225 -5.054 1.00 93.06 90 LEU A C 1
ATOM 664 O O . LEU A 1 90 ? -13.204 9.999 -4.669 1.00 93.06 90 LEU A O 1
ATOM 668 N N . ILE A 1 91 ? -12.380 7.911 -4.822 1.00 90.75 91 ILE A N 1
ATOM 669 C CA . ILE A 1 91 ? -13.442 7.280 -4.027 1.00 90.75 91 ILE A CA 1
ATOM 670 C C . ILE A 1 91 ? -13.407 7.809 -2.588 1.00 90.75 91 ILE A C 1
ATOM 672 O O . ILE A 1 91 ? -14.442 8.221 -2.071 1.00 90.75 91 ILE A O 1
ATOM 676 N N . ALA A 1 92 ? -12.225 7.868 -1.968 1.00 86.88 92 ALA A N 1
ATOM 677 C CA . ALA A 1 92 ? -12.055 8.383 -0.612 1.00 86.88 92 ALA A CA 1
ATOM 678 C C . ALA A 1 92 ? -12.466 9.861 -0.490 1.00 86.88 92 ALA A C 1
ATOM 680 O O . ALA A 1 92 ? -13.144 10.232 0.460 1.00 86.88 92 ALA A O 1
ATOM 681 N N . LEU A 1 93 ? -12.134 10.700 -1.477 1.00 87.81 93 LEU A N 1
ATOM 682 C CA . LEU A 1 93 ? -12.539 12.112 -1.514 1.00 87.81 93 LEU A CA 1
ATOM 683 C C . LEU A 1 93 ? -14.049 12.303 -1.719 1.00 87.81 93 LEU A C 1
ATOM 685 O O . LEU A 1 93 ? -14.600 13.333 -1.336 1.00 87.81 93 LEU A O 1
ATOM 689 N N . ARG A 1 94 ? -14.724 11.336 -2.350 1.00 86.00 94 ARG A N 1
ATOM 690 C CA . ARG A 1 94 ? -16.185 11.324 -2.523 1.00 86.00 94 ARG A CA 1
ATOM 691 C C . ARG A 1 94 ? -16.921 10.735 -1.323 1.00 86.00 94 ARG A C 1
ATOM 693 O O . ARG A 1 94 ? -18.147 10.834 -1.279 1.00 86.00 94 ARG A O 1
ATOM 700 N N . PHE A 1 95 ? -16.205 10.126 -0.382 1.00 76.94 95 PHE A N 1
ATOM 701 C CA . PHE A 1 95 ? -16.789 9.560 0.820 1.00 76.94 95 PHE A CA 1
ATOM 702 C C . PHE A 1 95 ? -17.279 10.694 1.728 1.00 76.94 95 PHE A C 1
ATOM 704 O O . PHE A 1 95 ? -16.484 11.423 2.317 1.00 76.94 95 PHE A O 1
ATOM 711 N N . ASP A 1 96 ? -18.600 10.866 1.812 1.00 71.56 96 ASP A N 1
ATOM 712 C CA . ASP A 1 96 ? -19.242 11.848 2.686 1.00 71.56 96 ASP A CA 1
ATOM 713 C C . ASP A 1 96 ? -19.792 11.153 3.947 1.00 71.56 96 ASP A C 1
ATOM 715 O O . ASP A 1 96 ? -20.901 10.603 3.918 1.00 71.56 96 ASP A O 1
ATOM 719 N N . PRO A 1 97 ? -19.054 11.175 5.07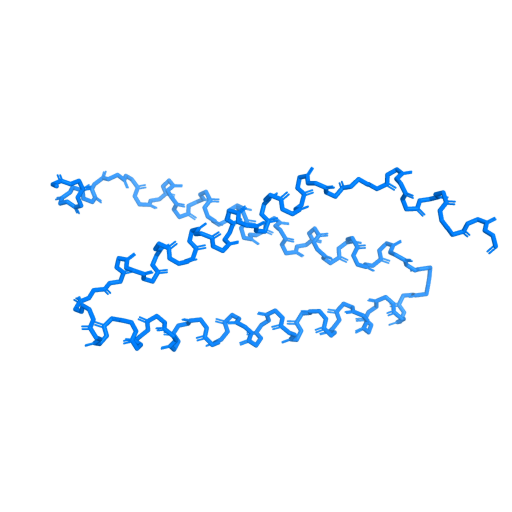3 1.00 65.44 97 PRO A N 1
ATOM 720 C CA . PRO A 1 97 ? -19.497 10.549 6.316 1.00 65.44 97 PRO A CA 1
ATOM 721 C C . PRO A 1 97 ? -20.767 11.194 6.895 1.00 65.44 97 PRO A C 1
ATOM 723 O O . PRO A 1 97 ? -21.469 10.560 7.681 1.00 65.44 97 PRO A O 1
ATOM 726 N N . ARG A 1 98 ? -21.123 12.426 6.494 1.00 60.38 98 ARG A N 1
ATOM 727 C CA . ARG A 1 98 ? -22.319 13.126 7.000 1.00 60.38 98 ARG A CA 1
ATOM 728 C C . ARG A 1 98 ? -23.617 12.576 6.413 1.00 60.38 98 ARG A C 1
ATOM 730 O O . ARG A 1 98 ? -24.674 12.757 7.008 1.00 60.38 98 ARG A O 1
ATOM 737 N N . ARG A 1 99 ? -23.550 11.887 5.271 1.00 58.34 99 ARG A N 1
ATOM 738 C CA . ARG A 1 99 ? -24.716 11.259 4.631 1.00 58.34 99 ARG A CA 1
ATOM 739 C C . ARG A 1 99 ? -25.082 9.910 5.256 1.00 58.34 99 ARG A C 1
ATOM 741 O O . ARG A 1 99 ? -26.248 9.531 5.229 1.00 58.34 99 ARG A O 1
ATOM 748 N N . PHE A 1 100 ? -24.113 9.212 5.851 1.00 55.19 100 PHE A N 1
ATOM 749 C CA . PHE A 1 100 ? -24.309 7.882 6.443 1.00 55.19 100 PHE A CA 1
ATOM 750 C C . PHE A 1 100 ? -25.130 7.931 7.744 1.00 55.19 100 PHE A C 1
ATOM 752 O O . PHE A 1 100 ? -25.988 7.083 7.974 1.00 55.19 100 PHE A O 1
ATOM 759 N N . SER A 1 101 ? -24.955 8.981 8.555 1.00 53.72 101 SER A N 1
ATOM 760 C CA . SER A 1 101 ? -25.695 9.172 9.815 1.00 53.72 101 SER A CA 1
ATOM 761 C C . SER A 1 101 ? -27.189 9.465 9.634 1.00 53.72 101 SER A C 1
ATOM 763 O O . SER A 1 101 ? -27.949 9.366 10.593 1.00 53.72 101 SER A O 1
ATOM 765 N N . THR A 1 102 ? -27.623 9.814 8.417 1.00 55.78 102 THR A N 1
ATOM 766 C CA . THR A 1 102 ? -29.042 10.064 8.116 1.00 55.78 102 THR A CA 1
ATOM 767 C C . THR A 1 102 ? -29.788 8.775 7.745 1.00 55.78 102 THR A C 1
ATOM 769 O O . THR A 1 102 ? -31.001 8.732 7.878 1.00 55.78 102 THR A O 1
ATOM 772 N N . VAL A 1 103 ? -29.083 7.715 7.324 1.00 57.84 103 VAL A N 1
ATOM 773 C CA . VAL A 1 103 ? -29.695 6.455 6.848 1.00 57.84 103 VAL A CA 1
ATOM 774 C C . VAL A 1 103 ? -29.855 5.409 7.962 1.00 57.84 103 VAL A C 1
ATOM 776 O O . VAL A 1 103 ? -30.728 4.559 7.874 1.00 57.84 103 VAL A O 1
ATOM 779 N N . ILE A 1 104 ? -29.058 5.472 9.035 1.00 53.44 104 ILE A N 1
ATOM 780 C CA . ILE A 1 104 ? -29.098 4.500 10.156 1.00 53.44 104 ILE A CA 1
ATOM 781 C C . ILE A 1 104 ? -30.110 4.916 11.250 1.00 53.44 104 ILE A C 1
ATOM 783 O O . ILE A 1 104 ? -30.161 4.329 12.327 1.00 53.44 104 ILE A O 1
ATOM 787 N N . ARG A 1 105 ? -30.917 5.957 11.013 1.00 48.75 105 ARG A N 1
ATOM 788 C CA . ARG A 1 105 ? -31.826 6.518 12.024 1.00 48.75 105 ARG A CA 1
ATOM 789 C C . ARG A 1 105 ? -33.295 6.090 11.892 1.00 48.75 105 ARG A C 1
ATOM 791 O O . ARG A 1 105 ? -34.111 6.652 12.620 1.00 48.75 105 ARG A O 1
ATOM 798 N N . ASP A 1 106 ? -33.589 5.107 11.042 1.00 41.88 106 ASP A N 1
ATOM 799 C CA . ASP A 1 106 ? -34.922 4.502 10.888 1.00 41.88 106 ASP A CA 1
ATOM 800 C C . ASP A 1 106 ? -34.975 3.082 11.472 1.00 41.88 106 ASP A C 1
ATOM 802 O O . ASP A 1 106 ? -34.067 2.273 11.163 1.00 41.88 106 ASP A O 1
#

Organism: Halomonas elongata (NCBI:txid2746)

Radius of gyration: 18.38 Å; chains: 1; bounding box: 54×24×44 Å

InterPro domains:
  IPR036259 MFS transporter superfamily [G3DSA:1.20.1250.20] (2-102)
  IPR036259 MFS transporter superfamily [SSF103473] (6-99)
  IPR052524 Major Facilitator Superfamily Cyanate Porter [PTHR23523] (1-101)

Sequence (106 aa):
MLWHTPDSSPWFITTLLGIGLGGLFPLSLIVSMDHHPDAQRAGDITAIAQGAGYSLGALTPLIAGVIRDQFGGFEWAWAGLAGTTLLMALIALRFDPRRFSTVIRD

Secondary structure (DSSP, 8-state):
--SS---S-HHHHHHHHHHHHHHHHHHHHHHHHTT-S-HHHHHHHHHHHHHHHHHHHHHHHHHHHHHHHHHSSSHHHHHHHHHHHHHHHHHHHH--HHHHTTTTT-

Foldseek 3Di:
DPPPDPPPPPCVVVVVVCCVVVVVVVVLLVVLCVPDPDNVVSVVVSVVVVVVVVVVVVCLVVVQVVVCVVVVDNPVSVVVVVVVVVVVVVVVVVDDPVVVVVVVPD

pLDDT: mean 82.52, std 13.81, range [41.88, 96.5]